Protein AF-A0A1I7BXI6-F1 (afdb_monomer_lite)

Foldseek 3Di:
DDPDPDPPPPDPQQKWWWKWKAQPDPDQDPVVVVVVVPWDWDQDPVRTTITTGGVVVVVVCVVVRIDIDTDDIDGDDDDDVVPDDDPVRVQVVCCVPVVNDPPPDDD

Structure (mmCIF, N/CA/C/O backbone):
data_AF-A0A1I7BXI6-F1
#
_entry.id   AF-A0A1I7BXI6-F1
#
loop_
_atom_site.group_PDB
_atom_site.id
_atom_site.type_symbol
_atom_site.label_atom_id
_atom_site.label_alt_id
_atom_site.label_comp_id
_atom_site.label_asym_id
_atom_site.label_entity_id
_atom_site.label_seq_id
_atom_site.pdbx_PDB_ins_code
_atom_site.Cartn_x
_atom_site.Cartn_y
_atom_site.Cartn_z
_atom_site.occupancy
_atom_site.B_iso_or_equiv
_atom_site.auth_seq_id
_atom_site.auth_comp_id
_atom_site.auth_asym_id
_atom_site.auth_atom_id
_atom_site.pdbx_PDB_model_num
ATOM 1 N N . MET A 1 1 ? -7.677 -46.890 -15.725 1.00 38.12 1 MET A N 1
ATOM 2 C CA . MET A 1 1 ? -8.089 -45.851 -14.760 1.00 38.12 1 MET A CA 1
ATOM 3 C C . MET A 1 1 ? -7.087 -44.717 -14.900 1.00 38.12 1 MET A C 1
ATOM 5 O O . MET A 1 1 ? -6.061 -44.734 -14.237 1.00 38.12 1 MET A O 1
ATOM 9 N N . ALA A 1 2 ? -7.295 -43.848 -15.888 1.00 38.31 2 ALA A N 1
ATOM 10 C CA . ALA A 1 2 ? -6.456 -42.676 -16.105 1.00 38.31 2 ALA A CA 1
ATOM 11 C C . ALA A 1 2 ? -7.118 -41.528 -15.345 1.00 38.31 2 ALA A C 1
ATOM 13 O O . ALA A 1 2 ? -8.245 -41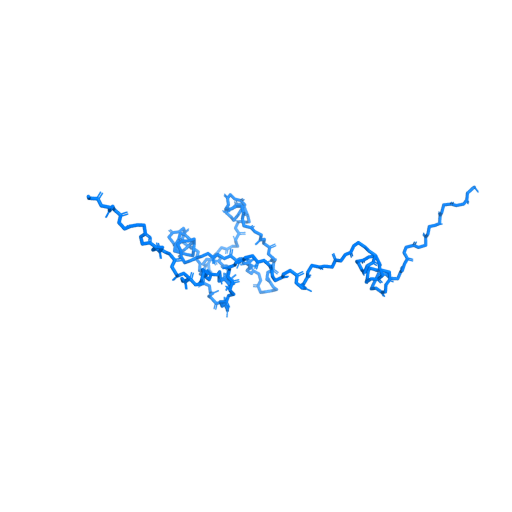.168 -15.668 1.00 38.31 2 ALA A O 1
ATOM 14 N N . GLY A 1 3 ? -6.469 -41.049 -14.285 1.00 43.72 3 GLY A N 1
ATOM 15 C CA . GLY A 1 3 ? -6.879 -39.825 -13.612 1.00 43.72 3 GLY A CA 1
ATOM 16 C C . GLY A 1 3 ? -6.575 -38.658 -14.536 1.00 43.72 3 GLY A C 1
ATOM 17 O O . GLY A 1 3 ? -5.416 -38.423 -14.875 1.00 43.72 3 GLY A O 1
ATOM 18 N N . GLU A 1 4 ? -7.627 -37.992 -14.991 1.00 40.19 4 GLU A N 1
ATOM 19 C CA . GLU A 1 4 ? -7.568 -36.718 -15.690 1.00 40.19 4 GLU A CA 1
ATOM 20 C C . GLU A 1 4 ? -6.772 -35.716 -14.844 1.00 40.19 4 GLU A C 1
ATOM 22 O O . GLU A 1 4 ? -7.214 -35.288 -13.780 1.00 40.19 4 GLU A O 1
ATOM 27 N N . ASN A 1 5 ? -5.581 -35.337 -15.314 1.00 48.28 5 ASN A N 1
ATOM 28 C CA . ASN A 1 5 ? -4.954 -34.087 -14.902 1.00 48.28 5 ASN A CA 1
ATOM 29 C C . ASN A 1 5 ? -5.731 -32.959 -15.579 1.00 48.28 5 ASN A C 1
ATOM 31 O O . ASN A 1 5 ? -5.349 -32.468 -16.640 1.00 48.28 5 ASN A O 1
ATOM 35 N N . THR A 1 6 ? -6.859 -32.586 -14.986 1.00 46.50 6 THR A N 1
ATOM 36 C CA . THR A 1 6 ? -7.528 -31.326 -15.289 1.00 46.50 6 THR A CA 1
ATOM 37 C C . THR A 1 6 ? -6.548 -30.206 -14.926 1.00 46.50 6 THR A C 1
ATOM 39 O O . THR A 1 6 ? -6.141 -30.140 -13.764 1.00 46.50 6 THR A O 1
ATOM 42 N N . PRO A 1 7 ? -6.138 -29.314 -15.848 1.00 43.03 7 PRO A N 1
ATOM 43 C CA . PRO A 1 7 ? -5.468 -28.079 -15.470 1.00 43.03 7 PRO A CA 1
ATOM 44 C C . PRO A 1 7 ? -6.519 -27.177 -14.814 1.00 43.03 7 PRO A C 1
ATOM 46 O O . PRO A 1 7 ? -7.120 -26.313 -15.445 1.00 43.03 7 PRO A O 1
ATOM 49 N N . GLN A 1 8 ? -6.816 -27.450 -13.548 1.00 45.53 8 GLN A N 1
ATOM 50 C CA . GLN A 1 8 ? -7.739 -26.674 -12.739 1.00 45.53 8 GLN A CA 1
ATOM 51 C C . GLN A 1 8 ? -6.957 -25.573 -12.024 1.00 45.53 8 GLN A C 1
ATOM 53 O O . GLN A 1 8 ? -6.768 -25.639 -10.820 1.00 45.53 8 GLN A O 1
ATOM 58 N N . ASP A 1 9 ? -6.478 -24.588 -12.784 1.00 40.69 9 ASP A N 1
ATOM 59 C CA . ASP A 1 9 ? -6.309 -23.217 -12.281 1.00 40.69 9 ASP A CA 1
ATOM 60 C C . ASP A 1 9 ? -6.185 -22.235 -13.456 1.00 40.69 9 ASP A C 1
ATOM 62 O O . ASP A 1 9 ? -5.168 -21.588 -13.712 1.00 40.69 9 ASP A O 1
ATOM 66 N N . ALA A 1 10 ? -7.236 -22.185 -14.275 1.00 40.69 10 ALA A N 1
ATOM 67 C CA . ALA A 1 10 ? -7.386 -21.125 -15.256 1.00 40.69 10 ALA A CA 1
ATOM 68 C C . ALA A 1 10 ? -7.718 -19.815 -14.521 1.00 40.69 10 ALA A C 1
ATOM 70 O O . ALA A 1 10 ? -8.879 -19.481 -14.315 1.00 40.69 10 ALA A O 1
ATOM 71 N N . SER A 1 11 ? -6.666 -19.081 -14.156 1.00 48.78 11 SER A N 1
ATOM 72 C CA . SER A 1 11 ? -6.580 -17.626 -14.307 1.00 48.78 11 SER A CA 1
ATOM 73 C C . SER A 1 11 ? -7.781 -16.817 -13.794 1.00 48.78 11 SER A C 1
ATOM 75 O O . SER A 1 11 ? -8.385 -16.035 -14.527 1.00 48.78 11 SER A O 1
ATOM 77 N N . HIS A 1 12 ? -8.083 -16.897 -12.498 1.00 48.78 12 HIS A N 1
ATOM 78 C CA . HIS A 1 12 ? -8.510 -15.660 -11.851 1.00 48.78 12 HIS A CA 1
ATOM 79 C C . HIS A 1 12 ? -7.259 -14.791 -11.759 1.00 48.78 12 HIS A C 1
ATOM 81 O O . HIS A 1 12 ? -6.351 -15.103 -10.992 1.00 48.78 12 HIS A O 1
ATOM 87 N N . ALA A 1 13 ? -7.169 -13.748 -12.590 1.00 56.94 13 ALA A N 1
ATOM 88 C CA . ALA A 1 13 ? -6.150 -12.721 -12.424 1.00 56.94 13 ALA A CA 1
ATOM 89 C C . ALA A 1 13 ? -6.203 -12.267 -10.960 1.00 56.94 13 ALA A C 1
ATOM 91 O O . ALA A 1 13 ? -7.189 -11.666 -10.528 1.00 56.94 13 ALA A O 1
ATOM 92 N N . LYS A 1 14 ? -5.194 -12.652 -10.170 1.00 77.50 14 LYS A N 1
ATOM 93 C CA . LYS A 1 14 ? -5.123 -12.271 -8.763 1.00 77.50 14 LYS A CA 1
ATOM 94 C C . LYS A 1 14 ? -5.044 -10.749 -8.777 1.00 77.50 14 LYS A C 1
ATOM 96 O O . LYS A 1 14 ? -4.234 -10.206 -9.508 1.00 77.50 14 LYS A O 1
ATOM 101 N N . ALA A 1 15 ? -5.933 -10.046 -8.092 1.00 85.62 15 ALA A N 1
ATOM 102 C CA . ALA A 1 15 ? -5.877 -8.590 -8.022 1.00 85.62 15 ALA A CA 1
ATOM 103 C C . ALA A 1 15 ? -5.192 -8.190 -6.715 1.00 85.62 15 ALA A C 1
ATOM 105 O O . ALA A 1 15 ? -5.412 -8.821 -5.680 1.00 85.62 15 ALA A O 1
ATOM 106 N N . ARG A 1 16 ? -4.364 -7.149 -6.768 1.00 90.50 16 ARG A N 1
ATOM 107 C CA . ARG A 1 16 ? -3.953 -6.387 -5.588 1.00 90.50 16 ARG A CA 1
ATOM 108 C C . ARG A 1 16 ? -4.718 -5.073 -5.599 1.00 90.50 16 ARG A C 1
ATOM 110 O O . ARG A 1 16 ? -5.094 -4.570 -6.652 1.00 90.50 16 ARG A O 1
ATOM 117 N N . TYR A 1 17 ? -4.954 -4.519 -4.433 1.00 92.00 17 TYR A N 1
ATOM 118 C CA . TYR A 1 17 ? -5.732 -3.318 -4.236 1.00 92.00 17 TYR A CA 1
ATOM 119 C C . TYR A 1 17 ? -4.838 -2.280 -3.603 1.00 92.00 17 TYR A C 1
ATOM 121 O O . TYR A 1 17 ? -4.236 -2.510 -2.556 1.00 92.00 17 TYR A O 1
ATOM 129 N N . GLU A 1 18 ? -4.756 -1.134 -4.258 1.00 92.19 18 GLU A N 1
ATOM 130 C CA . GLU A 1 18 ? -4.196 0.048 -3.643 1.00 92.19 18 GLU A CA 1
ATOM 131 C C . GLU A 1 18 ? -5.207 0.568 -2.627 1.00 92.19 18 GLU A C 1
ATOM 133 O O . GLU A 1 18 ? -6.363 0.846 -2.965 1.00 92.19 18 GLU A O 1
ATOM 138 N N . VAL A 1 19 ? -4.772 0.679 -1.378 1.00 92.56 19 VAL A N 1
ATOM 139 C CA . VAL A 1 19 ? -5.586 1.174 -0.274 1.00 92.56 19 VAL A CA 1
ATOM 140 C C . VAL A 1 19 ? -4.897 2.331 0.418 1.00 92.56 19 VAL A C 1
ATOM 142 O O . VAL A 1 19 ? -3.674 2.361 0.520 1.00 92.56 19 VAL A O 1
ATOM 145 N N . ILE A 1 20 ? -5.691 3.261 0.941 1.00 92.38 20 ILE A N 1
ATOM 146 C CA . ILE A 1 20 ? -5.243 4.230 1.939 1.00 92.38 20 ILE A CA 1
ATOM 147 C C . ILE A 1 20 ? -5.786 3.774 3.281 1.00 92.38 20 ILE A C 1
ATOM 149 O O . ILE A 1 20 ? -6.999 3.639 3.456 1.00 92.38 20 ILE A O 1
ATOM 153 N N . VAL A 1 21 ? -4.881 3.556 4.223 1.00 89.19 21 VAL A N 1
ATOM 154 C CA . VAL A 1 21 ? -5.206 3.188 5.590 1.00 89.19 21 VAL A CA 1
ATOM 155 C C . VAL A 1 21 ? -5.046 4.405 6.490 1.00 89.19 21 VAL A C 1
ATOM 157 O O . VAL A 1 21 ? -4.074 5.159 6.377 1.00 89.19 21 VAL A O 1
ATOM 160 N N . ARG A 1 22 ? -6.013 4.609 7.380 1.00 86.75 22 ARG A N 1
ATOM 161 C CA . ARG A 1 22 ? -5.981 5.641 8.418 1.00 86.75 22 ARG A CA 1
ATOM 162 C C . ARG A 1 22 ? -6.268 4.988 9.767 1.00 86.75 22 ARG A C 1
ATOM 164 O O . ARG A 1 22 ? -7.027 4.023 9.856 1.00 86.75 22 ARG A O 1
ATOM 171 N N . ALA A 1 23 ? -5.654 5.513 10.821 1.00 76.38 23 ALA A N 1
ATOM 172 C CA . ALA A 1 23 ? -6.139 5.250 12.166 1.00 76.38 23 ALA A CA 1
ATOM 173 C C . ALA A 1 23 ? -7.489 5.962 12.280 1.00 76.38 23 ALA A C 1
ATOM 175 O O . ALA A 1 23 ? -7.633 7.074 11.764 1.00 76.38 23 ALA A O 1
ATOM 176 N N . GLY A 1 24 ? -8.486 5.300 12.871 1.00 65.19 24 GLY A N 1
ATOM 177 C CA . GLY A 1 24 ? -9.817 5.884 13.030 1.00 65.19 24 GLY A CA 1
ATOM 178 C C . GLY A 1 24 ? -9.766 7.256 13.714 1.00 65.19 24 GLY A C 1
ATOM 179 O O . GLY A 1 24 ? -8.749 7.634 14.294 1.00 65.19 24 GLY A O 1
ATOM 180 N N . ALA A 1 25 ? -10.882 7.988 13.658 1.00 58.09 25 ALA A N 1
ATOM 181 C CA . ALA A 1 25 ? -11.037 9.431 13.918 1.00 58.09 25 ALA A CA 1
ATOM 182 C C . ALA A 1 25 ? -10.345 10.088 15.147 1.00 58.09 25 ALA A C 1
ATOM 184 O O . ALA A 1 25 ? -10.429 11.308 15.288 1.00 58.09 25 ALA A O 1
ATOM 185 N N . ALA A 1 26 ? -9.681 9.352 16.042 1.00 49.97 26 ALA A N 1
ATOM 186 C CA . ALA A 1 26 ? -9.074 9.870 17.265 1.00 49.97 26 ALA A CA 1
ATOM 187 C C . ALA A 1 26 ? -7.545 9.697 17.392 1.00 49.97 26 ALA A C 1
ATOM 189 O O . ALA A 1 26 ? -6.969 10.318 18.285 1.00 49.97 26 ALA A O 1
ATOM 190 N N . GLU A 1 27 ? -6.858 8.921 16.543 1.00 56.69 27 GLU A N 1
ATOM 191 C CA . GLU A 1 27 ? -5.428 8.621 16.750 1.00 56.69 27 GLU A CA 1
ATOM 192 C C . GLU A 1 27 ? -4.575 8.819 15.488 1.00 56.69 27 GLU A C 1
ATOM 194 O O . GLU A 1 27 ? -5.027 8.629 14.363 1.00 56.69 27 GLU A O 1
ATOM 199 N N . ARG A 1 28 ? -3.309 9.229 15.665 1.00 59.81 28 ARG A N 1
ATOM 200 C CA . ARG A 1 28 ? -2.310 9.162 14.586 1.00 59.81 28 ARG A CA 1
ATOM 201 C C . ARG A 1 28 ? -1.918 7.700 14.401 1.00 59.81 28 ARG A C 1
ATOM 203 O O . ARG A 1 28 ? -1.646 7.031 15.391 1.00 59.81 28 ARG A O 1
ATOM 210 N N . MET A 1 29 ? -1.828 7.238 13.153 1.00 65.38 29 MET A N 1
ATOM 211 C CA . MET A 1 29 ? -1.337 5.890 12.851 1.00 65.38 29 MET A CA 1
ATOM 212 C C . MET A 1 29 ? 0.019 5.635 13.510 1.00 65.38 29 MET A C 1
ATOM 214 O O . MET A 1 29 ? 0.989 6.348 13.235 1.00 65.38 29 MET A O 1
ATOM 218 N N . ASP A 1 30 ? 0.104 4.581 14.322 1.00 67.56 30 ASP A N 1
ATOM 219 C CA . ASP A 1 30 ? 1.394 4.027 14.709 1.00 67.56 30 ASP A CA 1
ATOM 220 C C . ASP A 1 30 ? 1.953 3.233 13.523 1.00 67.56 30 ASP A C 1
ATOM 222 O O . ASP A 1 30 ? 1.520 2.119 13.223 1.00 67.56 30 ASP A O 1
ATOM 226 N N . MET A 1 31 ? 2.942 3.811 12.838 1.00 62.25 31 MET A N 1
ATOM 227 C CA . MET A 1 31 ? 3.610 3.183 11.693 1.00 62.25 31 MET A CA 1
ATOM 228 C C . MET A 1 31 ? 4.253 1.828 12.033 1.00 62.25 31 MET A C 1
ATOM 230 O O . MET A 1 31 ? 4.580 1.081 11.108 1.00 62.25 31 MET A O 1
ATOM 234 N N . ARG A 1 32 ? 4.428 1.498 13.325 1.00 63.66 32 ARG A N 1
ATOM 235 C CA . ARG A 1 32 ? 4.893 0.183 13.790 1.00 63.66 32 ARG A CA 1
ATOM 236 C C . ARG A 1 32 ? 3.857 -0.920 13.591 1.00 63.66 32 ARG A C 1
ATOM 238 O O . ARG A 1 32 ? 4.244 -2.025 13.253 1.00 63.66 32 ARG A O 1
ATOM 245 N N . GLN A 1 33 ? 2.561 -0.629 13.697 1.00 62.88 33 GLN A N 1
ATOM 246 C CA . GLN A 1 33 ? 1.522 -1.638 13.436 1.00 62.88 33 GLN A CA 1
ATOM 247 C C . GLN A 1 33 ? 1.500 -2.065 11.966 1.00 62.88 33 GLN A C 1
ATOM 249 O O . GLN A 1 33 ? 1.312 -3.234 11.654 1.00 62.88 33 GLN A O 1
ATOM 254 N N . VAL A 1 34 ? 1.772 -1.124 11.058 1.00 62.03 34 VAL A N 1
ATOM 255 C CA . VAL A 1 34 ? 1.946 -1.428 9.631 1.00 62.03 34 VAL A CA 1
ATOM 256 C C . VAL A 1 34 ? 3.338 -2.035 9.366 1.00 62.03 34 VAL A C 1
ATOM 258 O O . VAL A 1 34 ? 3.530 -2.711 8.358 1.00 62.03 34 VAL A O 1
ATOM 261 N N . ALA A 1 35 ? 4.313 -1.823 10.269 1.00 61.16 35 ALA A N 1
ATOM 262 C CA . ALA A 1 35 ? 5.667 -2.395 10.202 1.00 61.16 35 ALA A CA 1
ATOM 263 C C . ALA A 1 35 ? 5.694 -3.905 10.207 1.00 61.16 35 ALA A C 1
ATOM 265 O O . ALA A 1 35 ? 6.397 -4.495 9.390 1.00 61.16 35 ALA A O 1
ATOM 266 N N . ASP A 1 36 ? 4.863 -4.494 11.047 1.00 63.03 36 ASP A N 1
ATOM 267 C CA . ASP A 1 36 ? 4.809 -5.938 11.209 1.00 63.03 36 ASP A CA 1
ATOM 268 C C . ASP A 1 36 ? 4.125 -6.647 10.028 1.00 63.03 36 ASP A C 1
ATOM 270 O O . ASP A 1 36 ? 4.182 -7.870 9.928 1.00 63.03 36 ASP A O 1
ATOM 274 N N . MET A 1 37 ? 3.500 -5.898 9.109 1.00 62.19 37 MET A N 1
ATOM 275 C CA . MET A 1 37 ? 2.787 -6.461 7.960 1.00 62.19 37 MET A CA 1
ATOM 276 C C . MET A 1 37 ? 3.672 -6.732 6.736 1.00 62.19 37 MET A C 1
ATOM 278 O O . MET A 1 37 ? 3.171 -7.294 5.770 1.00 62.19 37 MET A O 1
ATOM 282 N N . ASP A 1 38 ? 4.949 -6.330 6.753 1.00 65.06 38 ASP A N 1
ATOM 283 C CA . ASP A 1 38 ? 5.893 -6.496 5.626 1.00 65.06 38 ASP A CA 1
ATOM 284 C C . ASP A 1 38 ? 5.387 -5.916 4.284 1.00 65.06 38 ASP A C 1
ATOM 286 O O . ASP A 1 38 ? 5.770 -6.340 3.198 1.00 65.06 38 ASP A O 1
ATOM 290 N N . LEU A 1 39 ? 4.483 -4.933 4.354 1.00 67.25 39 LEU A N 1
ATOM 291 C CA . LEU A 1 39 ? 3.931 -4.244 3.188 1.00 67.25 39 LEU A CA 1
ATOM 292 C C . LEU A 1 39 ? 4.761 -3.001 2.858 1.00 67.25 39 LEU A C 1
ATOM 294 O O . LEU A 1 39 ? 5.117 -2.236 3.766 1.00 67.25 39 LEU A O 1
ATOM 298 N N . ASP A 1 40 ? 4.983 -2.765 1.562 1.00 72.38 40 ASP A N 1
ATOM 299 C CA . ASP A 1 40 ? 5.552 -1.523 1.037 1.00 72.38 40 ASP A CA 1
ATOM 300 C C . ASP A 1 40 ? 4.632 -0.344 1.362 1.00 72.38 40 ASP A C 1
ATOM 302 O O . ASP A 1 40 ? 3.426 -0.381 1.101 1.00 72.38 40 ASP A O 1
ATOM 306 N N . ARG A 1 41 ? 5.201 0.716 1.947 1.00 77.44 41 ARG A N 1
ATOM 307 C CA . ARG A 1 41 ? 4.437 1.863 2.455 1.00 77.44 41 ARG A CA 1
ATOM 308 C C . ARG A 1 41 ? 4.845 3.131 1.759 1.00 77.44 41 ARG A C 1
ATOM 310 O O . ARG A 1 41 ? 6.018 3.502 1.766 1.00 77.44 41 ARG A O 1
ATOM 317 N N . VAL A 1 42 ? 3.846 3.849 1.273 1.00 81.38 42 VAL A N 1
ATOM 318 C CA . VAL A 1 42 ? 4.023 5.214 0.792 1.00 81.38 42 VAL A CA 1
ATOM 319 C C . VAL A 1 42 ? 3.213 6.140 1.697 1.00 81.38 42 VAL A C 1
ATOM 321 O O . VAL A 1 42 ? 2.018 5.899 1.891 1.00 81.38 42 VAL A O 1
ATOM 324 N N . PRO A 1 43 ? 3.826 7.174 2.301 1.00 80.25 43 PRO A N 1
ATOM 325 C CA . PRO A 1 43 ? 3.072 8.155 3.068 1.00 80.25 43 PRO A CA 1
ATOM 326 C C . PRO A 1 43 ? 2.086 8.875 2.146 1.00 80.25 43 PRO A C 1
ATOM 328 O O . PRO A 1 43 ? 2.459 9.345 1.070 1.00 80.25 43 PRO A O 1
ATOM 331 N N . ASP A 1 44 ? 0.829 8.962 2.570 1.00 82.12 44 ASP A N 1
ATOM 332 C CA . ASP A 1 44 ? -0.189 9.726 1.860 1.00 82.12 44 ASP A CA 1
ATOM 333 C C . ASP A 1 44 ? -0.185 11.187 2.359 1.00 82.12 44 ASP A C 1
ATOM 335 O O . ASP A 1 44 ? -0.062 11.419 3.568 1.00 82.12 44 ASP A O 1
ATOM 339 N N . PRO A 1 45 ? -0.302 12.194 1.470 1.00 77.69 45 PRO A N 1
ATOM 340 C CA . PRO A 1 45 ? -0.247 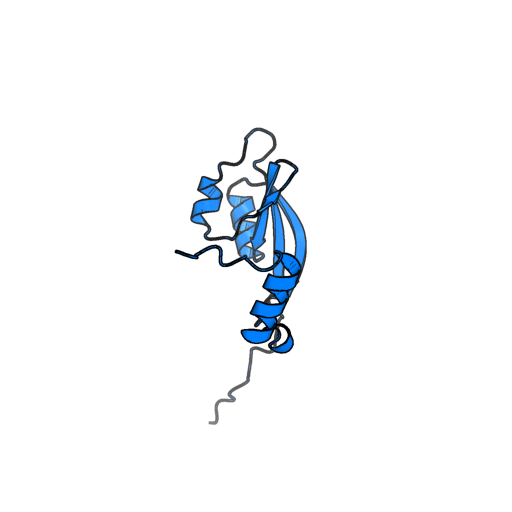13.608 1.851 1.00 77.69 45 PRO A CA 1
ATOM 341 C C . PRO A 1 45 ? -1.341 14.040 2.840 1.00 77.69 45 PRO A C 1
ATOM 343 O O . PRO A 1 45 ? -1.152 15.032 3.541 1.00 77.69 45 PRO A O 1
ATOM 346 N N . GLU A 1 46 ? -2.451 13.305 2.949 1.00 81.62 46 GLU A N 1
ATOM 347 C CA . GLU A 1 46 ? -3.506 13.569 3.936 1.00 81.62 46 GLU A CA 1
ATOM 348 C C . GLU A 1 46 ? -3.223 12.937 5.313 1.00 81.62 46 GLU A C 1
ATOM 350 O O . GLU A 1 46 ? -4.061 12.991 6.212 1.00 81.62 46 GLU A O 1
ATOM 355 N N . GLY A 1 47 ? -2.041 12.341 5.502 1.00 76.56 47 GLY A N 1
ATOM 356 C CA . GLY A 1 47 ? -1.613 11.738 6.767 1.00 76.56 47 GLY A CA 1
ATOM 357 C C . GLY A 1 47 ? -2.001 10.266 6.940 1.00 76.56 47 GLY A C 1
ATOM 358 O O . GLY A 1 47 ? -1.892 9.744 8.050 1.00 76.56 47 GLY A O 1
ATOM 359 N N . GLY A 1 48 ? -2.447 9.603 5.870 1.00 84.88 48 GLY A N 1
ATOM 360 C CA . GLY A 1 48 ? -2.646 8.153 5.823 1.00 84.88 48 GLY A CA 1
ATOM 361 C C . GLY A 1 48 ? -1.403 7.390 5.354 1.00 84.88 48 GLY A C 1
ATOM 362 O O . GLY A 1 48 ? -0.355 7.970 5.059 1.00 84.88 48 GLY A O 1
ATOM 363 N N . VAL A 1 49 ? -1.537 6.070 5.247 1.00 87.00 49 VAL A N 1
ATOM 364 C CA . VAL A 1 49 ? -0.518 5.192 4.659 1.00 87.00 49 VAL A CA 1
ATOM 365 C C . VAL A 1 49 ? -1.117 4.450 3.478 1.00 87.00 49 VAL A C 1
ATOM 367 O O . VAL A 1 49 ? -2.152 3.800 3.605 1.00 87.00 49 VAL A O 1
ATOM 370 N N . ARG A 1 50 ? -0.457 4.541 2.328 1.00 89.56 50 ARG A N 1
ATOM 371 C CA . ARG A 1 50 ? -0.844 3.832 1.115 1.00 89.56 50 ARG A CA 1
ATOM 372 C C . ARG A 1 50 ? -0.138 2.484 1.031 1.00 89.56 50 ARG A C 1
ATOM 374 O O . ARG A 1 50 ? 1.078 2.432 1.222 1.00 89.56 50 ARG A O 1
ATOM 381 N N . LEU A 1 51 ? -0.905 1.432 0.744 1.00 89.38 51 LEU A N 1
ATOM 382 C CA . LEU A 1 51 ? -0.461 0.035 0.692 1.00 89.38 51 LEU A CA 1
ATOM 383 C C . LEU A 1 51 ? -1.040 -0.677 -0.537 1.00 89.38 51 LEU A C 1
ATOM 385 O O . LEU A 1 51 ? -2.101 -0.298 -1.031 1.00 89.38 51 LEU A O 1
ATOM 389 N N . LEU A 1 52 ? -0.375 -1.744 -0.980 1.00 89.06 52 LEU A N 1
ATOM 390 C CA . LEU A 1 52 ? -0.909 -2.724 -1.930 1.00 89.06 52 LEU A CA 1
ATOM 391 C C . LEU A 1 52 ? -1.229 -4.017 -1.183 1.00 89.06 52 LEU A C 1
ATOM 393 O O . LEU A 1 52 ? -0.326 -4.661 -0.658 1.00 89.06 52 LEU A O 1
ATOM 397 N N . VAL A 1 53 ? -2.502 -4.398 -1.152 1.00 89.00 53 VAL A N 1
ATOM 398 C CA . VAL A 1 53 ? -2.992 -5.552 -0.382 1.00 89.00 53 VAL A CA 1
ATOM 399 C C . VAL A 1 53 ? -3.888 -6.453 -1.224 1.00 89.00 53 VAL A C 1
ATOM 401 O O . VAL A 1 53 ? -4.396 -6.033 -2.257 1.00 89.00 53 VAL A O 1
ATOM 404 N N . ASP A 1 54 ? -4.095 -7.702 -0.833 1.00 90.06 54 ASP A N 1
ATOM 405 C CA . ASP A 1 54 ? -5.269 -8.462 -1.269 1.00 90.06 54 ASP A CA 1
ATOM 406 C C . ASP A 1 54 ? -6.474 -8.210 -0.339 1.00 90.06 54 ASP A C 1
ATOM 408 O O . ASP A 1 54 ? -6.403 -7.437 0.620 1.00 90.06 54 ASP A O 1
ATOM 412 N N . MET A 1 55 ? -7.625 -8.810 -0.654 1.00 90.56 55 MET A N 1
ATOM 413 C CA . MET A 1 55 ? -8.845 -8.588 0.131 1.00 90.56 55 MET A CA 1
ATOM 414 C C . MET A 1 55 ? -8.797 -9.221 1.527 1.00 90.56 55 MET A C 1
ATOM 416 O O . MET A 1 55 ? -9.446 -8.699 2.434 1.00 90.56 55 MET A O 1
ATOM 420 N N . ASP A 1 56 ? -8.037 -10.300 1.721 1.00 90.12 56 ASP A N 1
ATOM 421 C CA . ASP A 1 56 ? -7.906 -10.948 3.030 1.00 90.12 56 ASP A CA 1
ATOM 422 C C . ASP A 1 56 ? -7.032 -10.090 3.956 1.00 90.12 56 ASP A C 1
ATOM 424 O O . ASP A 1 56 ? -7.349 -9.887 5.129 1.00 90.12 56 ASP A O 1
ATOM 428 N N . GLU A 1 57 ? -5.955 -9.521 3.419 1.00 89.19 57 GLU A N 1
ATOM 429 C CA . GLU A 1 57 ? -5.117 -8.531 4.097 1.00 89.19 57 GLU A CA 1
ATOM 430 C C . GLU A 1 57 ? -5.912 -7.253 4.434 1.00 89.19 57 GLU A C 1
ATOM 432 O O . GLU A 1 57 ? -5.826 -6.754 5.559 1.00 89.19 57 GLU A O 1
ATOM 437 N N . ALA A 1 58 ? -6.743 -6.754 3.508 1.00 90.31 58 ALA A N 1
ATOM 438 C CA . ALA A 1 58 ? -7.634 -5.618 3.762 1.00 90.31 58 ALA A CA 1
ATOM 439 C C . ALA A 1 58 ? -8.636 -5.899 4.895 1.00 90.31 58 ALA A C 1
ATOM 441 O O . ALA A 1 58 ? -8.871 -5.032 5.738 1.00 90.31 58 ALA A O 1
ATOM 442 N N . ALA A 1 59 ? -9.197 -7.110 4.957 1.00 91.00 59 ALA A N 1
ATOM 443 C CA . ALA A 1 59 ? -10.090 -7.509 6.041 1.00 91.00 59 ALA A CA 1
ATOM 444 C C . ALA A 1 59 ? -9.373 -7.496 7.401 1.00 91.00 59 ALA A C 1
ATOM 446 O O . ALA A 1 59 ? -9.893 -6.925 8.356 1.00 91.00 59 ALA A O 1
ATOM 447 N N . ARG A 1 60 ? -8.144 -8.025 7.477 1.00 88.44 60 ARG A N 1
ATOM 448 C CA . ARG A 1 60 ? -7.334 -8.003 8.711 1.00 88.44 60 ARG A CA 1
ATOM 449 C C . ARG A 1 60 ? -7.019 -6.586 9.187 1.00 88.44 60 ARG A C 1
ATOM 451 O O . ARG A 1 60 ? -7.029 -6.329 10.389 1.00 88.44 60 ARG A O 1
ATOM 458 N N . LEU A 1 61 ? -6.768 -5.658 8.260 1.00 87.19 61 LEU A N 1
ATOM 459 C CA . LEU A 1 61 ? -6.593 -4.240 8.590 1.00 87.19 61 LEU A CA 1
ATOM 460 C C . LEU A 1 61 ? -7.855 -3.675 9.254 1.00 87.19 61 LEU A C 1
ATOM 462 O O . LEU A 1 61 ? -7.766 -3.058 10.315 1.00 87.19 61 LEU A O 1
ATOM 466 N N . VAL A 1 62 ? -9.033 -3.944 8.692 1.00 89.62 62 VAL A N 1
ATOM 467 C CA . VAL A 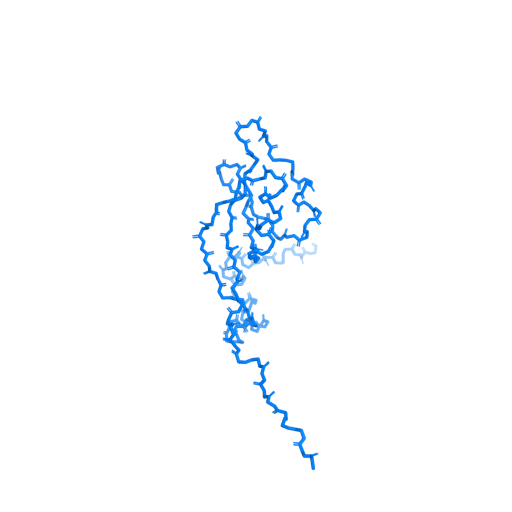1 62 ? -10.306 -3.509 9.287 1.00 89.62 62 VAL A CA 1
ATOM 468 C C . VAL A 1 62 ? -10.544 -4.158 10.654 1.00 89.62 62 VAL A C 1
ATOM 470 O O . VAL A 1 62 ? -10.931 -3.473 11.599 1.00 89.62 62 VAL A O 1
ATOM 473 N N . GLU A 1 63 ? -10.263 -5.453 10.799 1.00 88.19 63 GLU A N 1
ATOM 474 C CA . GLU A 1 63 ? -10.371 -6.177 12.075 1.00 88.19 63 GLU A CA 1
ATOM 475 C C . GLU A 1 63 ? -9.433 -5.619 13.155 1.00 88.19 63 GLU A C 1
ATOM 477 O O . GLU A 1 63 ? -9.781 -5.619 14.335 1.00 88.19 63 GLU A O 1
ATOM 482 N N . SER A 1 64 ? -8.273 -5.084 12.759 1.00 82.81 64 SER A N 1
ATOM 483 C CA . SER A 1 64 ? -7.350 -4.382 13.659 1.00 82.81 64 SER A CA 1
ATOM 484 C C . SER A 1 64 ? -7.812 -2.972 14.063 1.00 82.81 64 S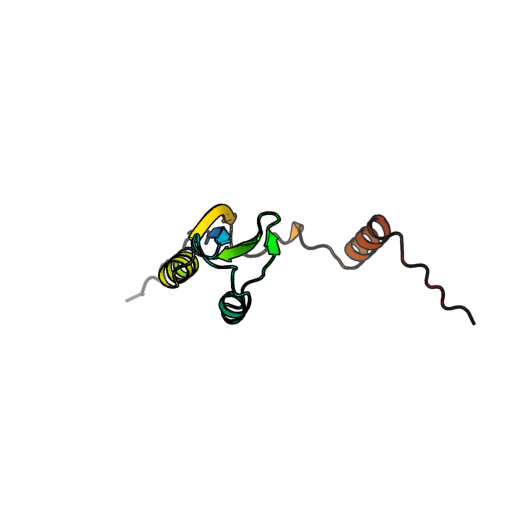ER A C 1
ATOM 486 O O . SER A 1 64 ? -7.135 -2.306 14.842 1.00 82.81 64 SER A O 1
ATOM 488 N N . GLY A 1 65 ? -8.979 -2.524 13.581 1.00 84.88 65 GLY A N 1
ATOM 489 C CA . GLY A 1 65 ? -9.574 -1.226 13.908 1.00 84.88 65 GLY A CA 1
ATOM 490 C C . GLY A 1 65 ? -9.125 -0.080 13.000 1.00 84.88 65 GLY A C 1
ATOM 491 O O . GLY A 1 65 ? -9.317 1.085 13.350 1.00 84.88 65 GLY A O 1
ATOM 492 N N . LEU A 1 66 ? -8.529 -0.392 11.847 1.00 85.81 66 LEU A N 1
ATOM 493 C CA . LEU A 1 66 ? -8.085 0.604 10.877 1.00 85.81 66 LEU A CA 1
ATOM 494 C C . LEU A 1 66 ? -9.169 0.889 9.836 1.00 85.81 66 LEU A C 1
ATOM 496 O O . LEU A 1 66 ? -9.886 -0.002 9.379 1.00 85.81 66 LEU A O 1
ATOM 500 N N . GLU A 1 67 ? -9.253 2.147 9.412 1.00 90.44 67 GLU A N 1
ATOM 501 C CA . GLU A 1 67 ? -10.103 2.538 8.293 1.00 90.44 67 GLU A CA 1
ATOM 502 C C . GLU A 1 67 ? -9.356 2.287 6.983 1.00 90.44 67 GLU A C 1
ATOM 504 O O . GLU A 1 67 ? -8.269 2.825 6.768 1.00 90.44 67 GLU A O 1
ATOM 509 N N . VAL A 1 68 ? -9.950 1.486 6.096 1.00 91.38 68 VAL A N 1
ATOM 510 C CA . VAL A 1 68 ? -9.373 1.123 4.796 1.00 91.38 68 VAL A CA 1
ATOM 511 C C . VAL A 1 68 ? -10.210 1.737 3.679 1.00 91.38 68 VAL A C 1
ATOM 513 O O . VAL A 1 68 ? -11.386 1.421 3.516 1.00 91.38 68 VAL A O 1
ATOM 516 N N . THR A 1 69 ? -9.597 2.611 2.885 1.00 94.31 69 THR A N 1
ATOM 517 C CA . THR A 1 69 ? -10.195 3.179 1.671 1.00 94.31 69 THR A CA 1
ATOM 518 C C . THR A 1 69 ? -9.582 2.513 0.447 1.00 94.31 69 THR A C 1
ATOM 520 O O . THR A 1 69 ? -8.388 2.669 0.209 1.00 94.31 69 THR A O 1
ATOM 523 N N . LEU A 1 70 ? -10.383 1.799 -0.348 1.00 93.94 70 LEU A N 1
ATOM 524 C CA . LEU A 1 70 ? -9.945 1.259 -1.639 1.00 93.94 70 LEU A CA 1
ATOM 525 C C . LEU A 1 70 ? -9.796 2.396 -2.657 1.00 93.94 70 LEU A C 1
ATOM 527 O O . LEU A 1 70 ? -10.737 3.158 -2.874 1.00 93.94 70 LEU A O 1
ATOM 531 N N . VAL A 1 71 ? -8.626 2.492 -3.287 1.00 93.44 71 VAL A N 1
ATOM 532 C CA . VAL A 1 71 ? -8.318 3.490 -4.322 1.00 93.44 71 VAL A CA 1
ATOM 533 C C . VAL A 1 71 ? -8.504 2.883 -5.706 1.00 93.44 71 VAL A C 1
ATOM 535 O O . VAL A 1 71 ? -9.276 3.397 -6.512 1.00 93.44 71 VAL A O 1
ATOM 538 N N . GLN A 1 72 ? -7.814 1.775 -5.982 1.00 92.56 72 GLN A N 1
ATOM 539 C CA . GLN A 1 72 ? -7.885 1.085 -7.268 1.00 92.56 72 GLN A CA 1
ATOM 540 C C . GLN A 1 72 ? -7.503 -0.391 -7.148 1.00 92.56 72 GLN A C 1
ATOM 542 O O . GLN A 1 72 ? -6.820 -0.798 -6.210 1.00 92.56 72 GLN A O 1
ATOM 547 N N . ALA A 1 73 ? -7.928 -1.188 -8.128 1.00 91.19 73 ALA A N 1
ATOM 548 C CA . ALA A 1 73 ? -7.476 -2.561 -8.307 1.00 91.19 73 ALA A CA 1
ATOM 549 C C . ALA A 1 73 ? -6.379 -2.607 -9.378 1.00 91.19 73 ALA A C 1
ATOM 551 O O . ALA A 1 73 ? -6.557 -2.083 -10.478 1.00 91.19 73 ALA A O 1
ATOM 552 N N . ALA A 1 74 ? -5.269 -3.264 -9.063 1.00 84.12 74 ALA A N 1
ATOM 553 C CA . ALA A 1 74 ? -4.158 -3.532 -9.957 1.00 84.12 74 ALA A CA 1
ATOM 554 C C . ALA A 1 74 ? -4.079 -5.041 -10.253 1.00 84.12 74 ALA A C 1
ATOM 556 O O . ALA A 1 74 ? -4.239 -5.861 -9.340 1.00 84.12 74 ALA A O 1
ATOM 557 N N . PRO A 1 75 ? -3.828 -5.442 -11.511 1.00 82.62 75 PRO A N 1
ATOM 558 C CA . PRO A 1 75 ? -3.579 -6.840 -11.824 1.00 82.62 75 PRO A CA 1
ATOM 559 C C . PRO A 1 75 ? -2.318 -7.307 -11.091 1.00 82.62 75 PRO A C 1
ATOM 561 O O . PRO A 1 75 ? -1.277 -6.657 -11.139 1.00 82.62 75 PRO A O 1
ATOM 564 N N . ALA A 1 76 ? -2.414 -8.444 -10.414 1.00 81.50 76 ALA A N 1
ATOM 565 C CA . ALA A 1 76 ? -1.300 -9.107 -9.762 1.00 81.50 76 ALA A CA 1
ATOM 566 C C . ALA A 1 76 ? -0.901 -10.333 -10.583 1.00 81.50 76 ALA A C 1
ATOM 568 O O . ALA A 1 76 ? -1.681 -11.257 -10.822 1.00 81.50 76 ALA A O 1
ATOM 569 N N . GLY A 1 77 ? 0.349 -10.327 -11.016 1.00 79.25 77 GLY A N 1
ATOM 570 C CA . GLY A 1 77 ? 0.942 -11.368 -11.832 1.00 79.25 77 GLY A CA 1
ATOM 571 C C . GLY A 1 77 ? 2.404 -11.039 -12.110 1.00 79.25 77 GLY A C 1
ATOM 572 O O . GLY A 1 77 ? 2.901 -10.015 -11.633 1.00 79.25 77 GLY A O 1
ATOM 573 N N . PRO A 1 78 ? 3.105 -11.903 -12.856 1.00 79.38 78 PRO A N 1
ATOM 574 C CA . PRO A 1 78 ? 4.438 -11.587 -13.343 1.00 79.38 78 PRO A CA 1
ATOM 575 C C . PRO A 1 78 ? 4.424 -10.250 -14.087 1.00 79.38 78 PRO A C 1
ATOM 577 O O . PRO A 1 78 ? 3.492 -9.978 -14.848 1.00 79.38 78 PRO A O 1
ATOM 580 N N . LEU A 1 79 ? 5.453 -9.431 -13.866 1.00 76.31 79 LEU A N 1
ATOM 581 C CA . LEU A 1 79 ? 5.666 -8.226 -14.659 1.00 76.31 79 LEU A CA 1
ATOM 582 C C . LEU A 1 79 ? 5.730 -8.619 -16.141 1.00 76.31 79 LEU A C 1
ATOM 584 O O . LEU A 1 79 ? 6.353 -9.628 -16.481 1.00 76.31 79 LEU A O 1
ATOM 588 N N . ASP A 1 80 ? 5.089 -7.837 -17.009 1.00 81.88 80 ASP A N 1
ATOM 589 C CA . ASP A 1 80 ? 5.239 -8.014 -18.453 1.00 81.88 80 ASP A CA 1
ATOM 590 C C . ASP A 1 80 ? 6.738 -7.926 -18.800 1.00 81.88 80 ASP A C 1
ATOM 592 O O . ASP A 1 80 ? 7.361 -6.903 -18.501 1.00 81.88 80 ASP A O 1
ATOM 596 N N . PRO A 1 81 ? 7.344 -8.967 -19.405 1.00 85.50 81 PRO A N 1
ATOM 597 C CA . PRO A 1 81 ? 8.770 -8.964 -19.715 1.00 85.50 81 PRO A CA 1
ATOM 598 C C . PRO A 1 81 ? 9.206 -7.795 -20.600 1.00 85.50 81 PRO A C 1
ATOM 600 O O . PRO A 1 81 ? 10.363 -7.397 -20.542 1.00 85.50 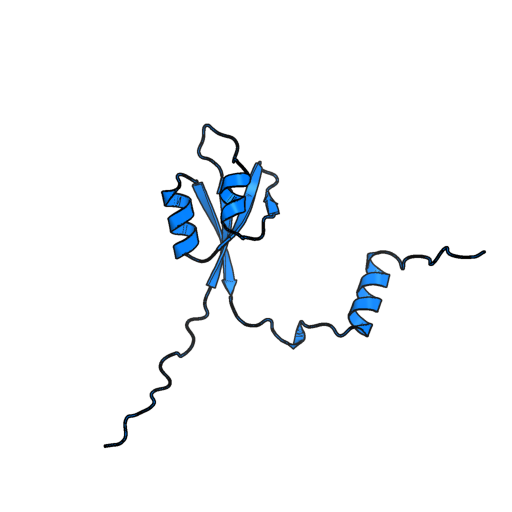81 PRO A O 1
ATOM 603 N N . SER A 1 82 ? 8.298 -7.220 -21.395 1.00 85.62 82 SER A N 1
ATOM 604 C CA . SER A 1 82 ? 8.585 -6.040 -22.219 1.00 85.62 82 SER A CA 1
ATOM 605 C C . SER A 1 82 ? 8.771 -4.748 -21.412 1.00 85.62 82 SER A C 1
ATOM 607 O O . SER A 1 82 ? 9.300 -3.773 -21.939 1.00 85.62 82 SER A O 1
ATOM 609 N N . LEU A 1 83 ? 8.366 -4.739 -20.137 1.00 82.69 83 LEU A N 1
ATOM 610 C CA . LEU A 1 83 ? 8.614 -3.647 -19.193 1.00 82.69 83 LEU A CA 1
ATOM 611 C C . LEU A 1 83 ? 9.961 -3.789 -18.469 1.00 82.69 83 LEU A C 1
ATOM 613 O O . LEU A 1 83 ? 10.351 -2.882 -17.733 1.00 82.69 83 LEU A O 1
ATOM 617 N N . ILE A 1 84 ? 10.663 -4.914 -18.641 1.00 87.06 84 ILE A N 1
ATOM 618 C CA . ILE A 1 84 ? 11.990 -5.126 -18.064 1.00 87.06 84 ILE A CA 1
ATOM 619 C C . ILE A 1 84 ? 13.007 -4.452 -18.978 1.00 87.06 84 ILE A C 1
ATOM 621 O O . ILE A 1 84 ? 13.194 -4.844 -20.128 1.00 87.06 84 ILE A O 1
ATOM 625 N N . MET A 1 85 ? 13.651 -3.421 -18.447 1.00 89.50 85 MET A N 1
ATOM 626 C CA . MET A 1 85 ? 14.726 -2.715 -19.126 1.00 89.50 85 MET A CA 1
ATOM 627 C C . MET A 1 85 ? 16.026 -3.511 -18.995 1.00 89.50 85 MET A C 1
ATOM 629 O O . MET A 1 85 ? 16.295 -4.064 -17.928 1.00 89.50 85 MET A O 1
ATOM 633 N N . ASP A 1 86 ? 16.814 -3.581 -20.067 1.00 91.19 86 ASP A N 1
ATOM 634 C CA . ASP A 1 86 ? 18.187 -4.074 -19.968 1.00 91.19 86 ASP A CA 1
ATOM 635 C C . ASP A 1 86 ? 19.098 -3.037 -19.292 1.00 91.19 86 ASP A C 1
ATOM 637 O O . ASP A 1 86 ? 18.734 -1.868 -19.137 1.00 91.19 86 ASP A O 1
ATOM 641 N N . ASP A 1 87 ? 20.272 -3.485 -18.851 1.00 90.00 87 ASP A N 1
ATOM 642 C CA . ASP A 1 87 ? 21.195 -2.666 -18.062 1.00 90.00 87 ASP A CA 1
ATOM 643 C C . ASP A 1 87 ? 21.652 -1.404 -18.819 1.00 90.00 87 ASP A C 1
ATOM 645 O O . ASP A 1 87 ? 21.770 -0.333 -18.221 1.00 90.00 87 ASP A O 1
ATOM 649 N N . ASP A 1 88 ? 21.853 -1.501 -20.138 1.00 91.94 88 ASP A N 1
ATOM 650 C CA . ASP A 1 88 ? 22.296 -0.380 -20.974 1.00 91.94 88 ASP A CA 1
ATOM 651 C C . ASP A 1 88 ? 21.189 0.675 -21.120 1.00 91.94 88 ASP A C 1
ATOM 653 O O . ASP A 1 88 ? 21.431 1.879 -20.980 1.00 91.94 88 ASP A O 1
ATOM 657 N N . ALA A 1 89 ? 19.951 0.236 -21.356 1.00 89.38 89 ALA A N 1
ATOM 658 C CA . ALA A 1 89 ? 18.795 1.116 -21.406 1.00 89.38 89 ALA A CA 1
ATOM 659 C C . ALA A 1 89 ? 18.501 1.732 -20.027 1.00 89.38 89 ALA A C 1
ATOM 661 O O . ALA A 1 89 ? 18.159 2.915 -19.954 1.00 89.38 89 ALA A O 1
ATOM 662 N N . ALA A 1 90 ? 18.694 0.980 -18.938 1.00 88.56 90 ALA A N 1
ATOM 663 C CA . ALA A 1 90 ? 18.531 1.480 -17.574 1.00 88.56 90 ALA A CA 1
ATOM 664 C C . ALA A 1 90 ? 19.549 2.578 -17.256 1.00 88.56 90 ALA A C 1
ATOM 666 O O . ALA A 1 90 ? 19.177 3.624 -16.719 1.00 88.56 90 ALA A O 1
ATOM 667 N N . GLN A 1 91 ? 20.809 2.376 -17.644 1.00 88.00 91 GLN A N 1
ATOM 668 C CA . GLN A 1 91 ? 21.867 3.369 -17.491 1.00 88.00 91 GLN A CA 1
ATOM 669 C C . GLN A 1 91 ? 21.544 4.650 -18.271 1.00 88.00 91 GLN A C 1
ATOM 671 O O . GLN A 1 91 ? 21.583 5.741 -17.703 1.00 88.00 91 GLN A O 1
ATOM 676 N N . ALA A 1 92 ? 21.135 4.525 -19.537 1.00 88.44 92 ALA A N 1
ATOM 677 C CA . ALA A 1 92 ? 20.755 5.673 -20.358 1.00 88.44 92 ALA A CA 1
ATOM 678 C C . ALA A 1 92 ? 19.553 6.442 -19.773 1.00 88.44 92 ALA A C 1
ATOM 680 O O . ALA A 1 92 ? 19.559 7.674 -19.735 1.00 88.44 92 ALA A O 1
ATOM 681 N N . TRP A 1 93 ? 18.541 5.724 -19.275 1.00 88.50 93 TRP A N 1
ATOM 682 C CA . TRP A 1 93 ? 17.373 6.324 -18.628 1.00 88.50 93 TRP A CA 1
ATOM 683 C C . TRP A 1 93 ? 17.743 7.085 -17.345 1.00 88.50 93 TRP A C 1
ATOM 685 O O . TRP A 1 93 ? 17.232 8.182 -17.101 1.00 88.50 93 TRP A O 1
ATOM 695 N N . LEU A 1 94 ? 18.643 6.527 -16.528 1.00 87.19 94 LEU A N 1
ATOM 696 C CA . LEU A 1 94 ? 19.142 7.179 -15.315 1.00 87.19 94 LEU A CA 1
ATOM 697 C C . LEU A 1 94 ? 19.945 8.439 -15.645 1.00 87.19 94 LEU A C 1
ATOM 699 O O . LEU A 1 94 ? 19.718 9.477 -15.020 1.00 87.19 94 LEU A O 1
ATOM 703 N N . ASP A 1 95 ? 20.831 8.369 -16.638 1.00 88.75 95 ASP A N 1
ATOM 704 C CA . ASP A 1 95 ? 21.673 9.492 -17.055 1.00 88.75 95 ASP A CA 1
ATOM 705 C C . ASP A 1 95 ? 20.839 10.669 -17.588 1.00 88.75 95 ASP A C 1
ATOM 707 O O . ASP A 1 95 ? 21.138 11.826 -17.277 1.00 88.75 95 ASP A O 1
ATOM 711 N N . GLU A 1 96 ? 19.754 10.388 -18.319 1.00 87.81 96 GLU A N 1
ATOM 712 C CA . GLU A 1 96 ? 18.802 11.402 -18.791 1.00 87.81 96 GLU A CA 1
ATOM 713 C C . GLU A 1 96 ? 18.061 12.080 -17.628 1.00 87.81 96 GLU A C 1
ATOM 715 O O . GLU A 1 96 ? 17.854 13.296 -17.631 1.00 87.81 96 GLU A O 1
ATOM 720 N N . ARG A 1 97 ? 17.650 11.303 -16.619 1.00 81.81 97 ARG A N 1
ATOM 721 C CA . ARG A 1 97 ? 16.728 11.778 -15.579 1.00 81.81 97 ARG A CA 1
ATOM 722 C C . ARG A 1 97 ? 17.415 12.395 -14.369 1.00 81.81 97 ARG A C 1
ATOM 724 O O . ARG A 1 97 ? 16.850 13.294 -13.747 1.00 81.81 97 ARG A O 1
ATOM 731 N N . LEU A 1 98 ? 18.598 11.906 -14.015 1.00 82.00 98 LEU A N 1
ATOM 732 C CA . LEU A 1 98 ? 19.369 12.392 -12.872 1.00 82.00 98 LEU A CA 1
ATOM 733 C C . LEU A 1 98 ? 20.443 13.403 -13.278 1.00 82.00 98 LEU A C 1
ATOM 735 O O . LEU A 1 98 ? 21.013 14.036 -12.394 1.00 82.00 98 LEU A O 1
ATOM 739 N N . GLY A 1 99 ? 20.667 13.591 -14.585 1.00 66.12 99 GLY A N 1
ATOM 740 C CA . GLY A 1 99 ? 21.774 14.380 -15.106 1.00 66.12 99 GLY A CA 1
ATOM 741 C C . GLY A 1 99 ? 23.077 13.686 -14.738 1.00 66.12 99 GLY A C 1
ATOM 742 O O . GLY A 1 99 ? 23.593 13.929 -13.652 1.00 66.12 99 GLY A O 1
ATOM 743 N N . GLY A 1 100 ? 23.530 12.784 -15.619 1.00 59.66 100 GLY A N 1
ATOM 744 C CA . GLY A 1 100 ? 24.665 11.868 -15.437 1.00 59.66 100 GLY A CA 1
ATOM 745 C C . GLY A 1 100 ? 25.652 12.296 -14.354 1.00 59.66 100 GLY A C 1
ATOM 746 O O . GLY A 1 100 ? 26.231 13.380 -14.429 1.00 59.66 100 GLY A O 1
ATOM 747 N N . THR A 1 101 ? 25.821 11.457 -13.327 1.00 55.91 101 THR A N 1
ATOM 748 C CA . THR A 1 101 ? 26.703 11.766 -12.200 1.00 55.91 101 THR A CA 1
ATOM 749 C C . THR A 1 101 ? 28.097 12.049 -12.740 1.00 55.91 101 THR A C 1
ATOM 751 O O . THR A 1 101 ? 28.784 11.132 -13.197 1.00 55.91 101 THR A O 1
ATOM 754 N N . GLU A 1 102 ? 28.514 13.312 -12.712 1.00 56.47 102 GLU A N 1
ATOM 755 C CA . GLU A 1 102 ? 29.879 13.691 -13.029 1.00 56.47 102 GLU A CA 1
ATOM 756 C C . GLU A 1 102 ? 30.783 12.869 -12.106 1.00 56.47 102 GLU A C 1
ATOM 758 O O . GLU A 1 102 ? 30.753 13.028 -10.883 1.00 56.47 102 GLU A O 1
ATOM 763 N N . GLN A 1 103 ? 31.565 11.944 -12.669 1.00 57.12 103 GLN A N 1
ATOM 764 C CA . GLN A 1 103 ? 32.636 11.277 -11.938 1.00 57.12 103 GLN A CA 1
ATOM 765 C C . GLN A 1 103 ? 33.730 12.316 -11.657 1.00 57.12 103 GLN A C 1
ATOM 767 O O . GLN A 1 103 ? 34.773 12.366 -12.304 1.00 57.12 103 GLN A O 1
ATOM 772 N N . GLY A 1 104 ? 33.474 13.188 -10.684 1.00 46.59 104 GLY A N 1
ATOM 773 C CA . GLY A 1 104 ? 34.417 14.146 -10.121 1.00 46.59 104 GLY A CA 1
ATOM 774 C C . GLY A 1 104 ? 35.392 13.454 -9.176 1.00 46.59 104 GLY A C 1
ATOM 775 O O . GLY A 1 104 ? 35.471 13.792 -8.002 1.00 46.59 104 GLY A O 1
ATOM 776 N N . GLY A 1 105 ? 36.105 12.451 -9.683 1.00 48.16 105 GLY A N 1
ATOM 777 C CA . GLY A 1 105 ? 37.239 11.815 -9.026 1.00 48.16 105 GLY A CA 1
ATOM 778 C C . GLY A 1 105 ? 38.480 12.007 -9.883 1.00 48.16 105 GLY A C 1
ATOM 779 O O . GLY A 1 105 ? 38.880 11.096 -10.599 1.00 48.16 105 GLY A O 1
ATOM 780 N N . GLN A 1 106 ? 39.072 13.200 -9.845 1.00 44.97 106 GLN A N 1
ATOM 781 C CA . GLN A 1 106 ? 40.377 13.458 -10.45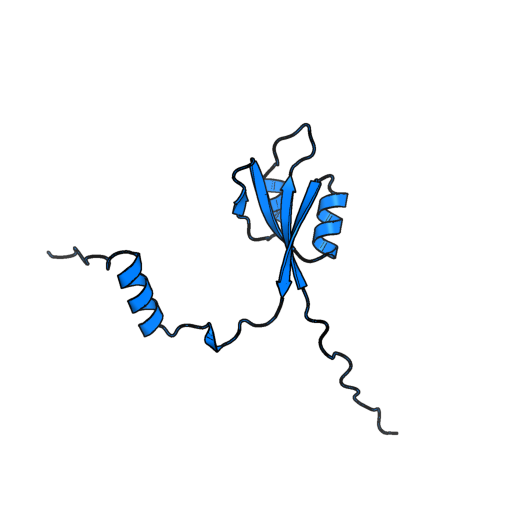0 1.00 44.97 106 GLN A CA 1
ATOM 782 C C . GLN A 1 106 ? 41.301 14.114 -9.419 1.00 44.97 106 GLN A C 1
ATOM 784 O O . GLN A 1 106 ? 41.180 15.303 -9.146 1.00 44.97 106 GLN A O 1
ATOM 789 N N . ASN A 1 107 ? 42.187 13.255 -8.902 1.00 42.69 107 ASN A N 1
ATOM 790 C CA . ASN A 1 107 ? 43.580 13.466 -8.482 1.00 42.69 107 ASN A CA 1
ATOM 791 C C . ASN A 1 107 ? 43.908 14.553 -7.445 1.00 42.69 107 ASN A C 1
ATOM 793 O O . ASN A 1 107 ? 43.962 15.747 -7.809 1.00 42.69 107 ASN A O 1
#

pLDDT: mean 74.93, std 17.03, range [38.12, 94.31]

Sequence (107 aa):
MAGENTPQDASHAKARYEVIVRAGAAERMDMRQVADMDLDRVPDPEGGVRLLVDMDEAARLVESGLEVTLVQAAPAGPLDPSLIMDDDAAQAWLDERLGGTEQGGQN

Radius of gyration: 21.34 Å; chains: 1; bounding box: 55×60×40 Å

Secondary structure (DSSP, 8-state):
-------------EEEEEEEEEE-TT----HHHHHTTT---EE-TTS-EEEEE-HHHHHHHHHTTEEEEEEEEEEESSPPGGG---HHHHHHHHHHHHT--------